Protein AF-A0AAD5SCM4-F1 (afdb_monomer_lite)

InterPro domains:
  IPR001781 Zinc finger, LIM-type [PF00412] (30-83)
  IPR001781 Zinc finger, LIM-type [PS00478] (30-65)
  IPR001781 Zinc finger, LIM-type [PS50023] (28-89)
  IPR001781 Zinc finger, LIM-type [SM00132] (29-82)

Organism: NCBI:txid64517

Radius of gyration: 16.22 Å; chains: 1; bounding box: 35×18×51 Å

Structure (mmCIF, N/CA/C/O backbone):
data_AF-A0AAD5SCM4-F1
#
_entry.id   AF-A0AAD5SCM4-F1
#
loop_
_atom_site.group_PDB
_atom_site.id
_atom_site.type_symbol
_atom_site.label_atom_id
_atom_site.label_alt_id
_atom_site.label_comp_id
_atom_site.label_asym_id
_atom_site.label_entity_id
_atom_site.label_seq_id
_atom_site.pdbx_PDB_ins_code
_atom_site.Cartn_x
_atom_site.Cartn_y
_atom_site.Cartn_z
_atom_site.occupancy
_atom_site.B_iso_or_equiv
_atom_site.auth_seq_id
_a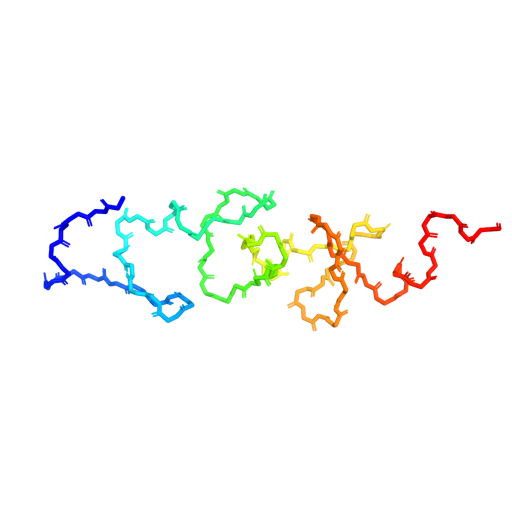tom_site.auth_comp_id
_atom_site.auth_asym_id
_atom_site.auth_atom_id
_atom_site.pdbx_PDB_model_num
ATOM 1 N N . LYS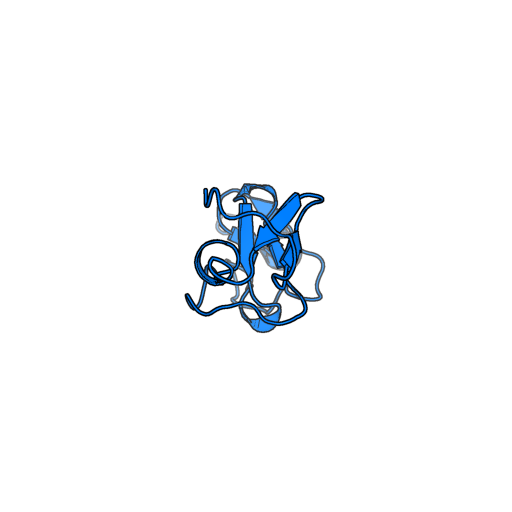 A 1 1 ? -1.644 7.681 20.710 1.00 61.81 1 LYS A N 1
ATOM 2 C CA . LYS A 1 1 ? -1.986 6.348 21.267 1.00 61.81 1 LYS A CA 1
ATOM 3 C C . LYS A 1 1 ? -3.165 6.534 22.205 1.00 61.81 1 LYS A C 1
ATOM 5 O O . LYS A 1 1 ? -3.062 7.376 23.088 1.00 61.81 1 LYS A O 1
ATOM 10 N N . CYS A 1 2 ? -4.271 5.823 21.996 1.00 69.25 2 CYS A N 1
ATOM 11 C CA . CYS A 1 2 ? -5.388 5.872 22.933 1.00 69.25 2 CYS A CA 1
ATOM 12 C C . CYS A 1 2 ? -5.070 5.032 24.173 1.00 69.25 2 CYS A C 1
ATOM 14 O O . CYS A 1 2 ? -4.441 3.981 24.071 1.00 69.25 2 CYS A O 1
ATOM 16 N N . HIS A 1 3 ? -5.512 5.494 25.336 1.00 72.62 3 HIS A N 1
ATOM 17 C CA . HIS A 1 3 ? -5.366 4.778 26.606 1.00 72.62 3 HIS A CA 1
ATOM 18 C C . HIS A 1 3 ? -6.654 4.042 27.005 1.00 72.62 3 HIS A C 1
ATOM 20 O O . HIS A 1 3 ? -6.773 3.563 28.129 1.00 72.62 3 HIS A O 1
ATOM 26 N N . THR A 1 4 ? -7.627 3.968 26.095 1.00 69.38 4 THR A N 1
ATOM 27 C CA . THR A 1 4 ? -8.907 3.303 26.328 1.00 69.38 4 THR A CA 1
ATOM 28 C C . THR A 1 4 ? -8.691 1.792 26.442 1.00 69.38 4 THR A C 1
ATOM 30 O O . THR A 1 4 ? -8.096 1.204 25.533 1.00 69.38 4 THR A O 1
ATOM 33 N N . PRO A 1 5 ? -9.154 1.147 27.526 1.00 74.62 5 PRO A N 1
ATOM 34 C CA . PRO A 1 5 ? -9.129 -0.304 27.638 1.00 74.62 5 PRO A CA 1
ATOM 35 C C . PRO A 1 5 ? -9.861 -0.943 26.455 1.00 74.62 5 PRO A C 1
ATOM 37 O O . PRO A 1 5 ? -10.976 -0.547 26.134 1.00 74.62 5 PRO A O 1
ATOM 40 N N . LEU A 1 6 ? -9.257 -1.954 25.829 1.00 72.06 6 LEU A N 1
ATOM 41 C CA . LEU A 1 6 ? -9.871 -2.688 24.712 1.00 72.06 6 LEU A CA 1
ATOM 42 C C . LEU A 1 6 ? -11.016 -3.617 25.156 1.00 72.06 6 LEU A C 1
ATOM 44 O O . LEU A 1 6 ? -11.689 -4.207 24.314 1.00 72.06 6 LEU A O 1
ATOM 48 N N . GLN A 1 7 ? -11.241 -3.776 26.466 1.00 67.88 7 GLN A N 1
ATOM 49 C CA . GLN A 1 7 ? -12.350 -4.575 26.988 1.00 67.88 7 GLN A CA 1
ATOM 50 C C . GLN A 1 7 ? -13.674 -4.043 26.424 1.00 67.88 7 GLN A C 1
ATOM 52 O O . GLN A 1 7 ? -13.969 -2.857 26.542 1.00 67.88 7 GLN A O 1
ATOM 57 N N . ASN A 1 8 ? -14.456 -4.927 25.796 1.00 69.44 8 ASN A N 1
ATOM 58 C CA . ASN A 1 8 ? -15.717 -4.601 25.119 1.00 69.44 8 ASN A CA 1
ATOM 59 C C . ASN A 1 8 ? -15.620 -3.634 23.920 1.00 69.44 8 ASN A C 1
ATOM 61 O O . ASN A 1 8 ? -16.631 -3.052 23.534 1.00 69.44 8 ASN A O 1
ATOM 65 N N . THR A 1 9 ? -14.444 -3.469 23.309 1.00 73.44 9 THR A N 1
ATOM 66 C CA . THR A 1 9 ? -14.291 -2.642 22.101 1.00 73.44 9 THR A CA 1
ATOM 67 C C . THR A 1 9 ? -13.851 -3.497 20.921 1.00 73.44 9 THR A C 1
ATOM 69 O O . THR A 1 9 ? -12.968 -4.344 21.064 1.00 73.44 9 THR A O 1
ATOM 72 N N . ASP A 1 10 ? -14.421 -3.250 19.742 1.00 82.25 10 ASP A N 1
ATOM 73 C CA . ASP A 1 10 ? -13.914 -3.841 18.510 1.00 82.25 10 ASP A CA 1
ATOM 74 C C . ASP A 1 10 ? -12.456 -3.411 18.265 1.00 82.25 10 ASP A C 1
ATOM 76 O O . ASP A 1 10 ? -12.050 -2.263 18.509 1.00 82.25 10 ASP A O 1
ATOM 80 N N . TYR A 1 11 ? -11.659 -4.332 17.734 1.00 84.94 11 TYR A N 1
ATOM 81 C CA . TYR A 1 11 ? -10.241 -4.127 17.460 1.00 84.94 11 TYR A CA 1
ATOM 82 C C . TYR A 1 11 ? -9.840 -4.757 16.126 1.00 84.94 11 TYR A C 1
ATOM 84 O O . TYR A 1 11 ? -10.570 -5.560 15.546 1.00 84.94 11 TYR A O 1
ATOM 92 N N . PHE A 1 12 ? -8.666 -4.382 15.628 1.00 82.69 12 PHE A N 1
ATOM 93 C CA . PHE A 1 12 ? -8.026 -5.036 14.494 1.00 82.69 12 PHE A CA 1
ATOM 94 C C . PHE A 1 12 ? -6.558 -5.323 14.808 1.00 82.69 12 PHE A C 1
ATOM 96 O O . PHE A 1 12 ? -5.956 -4.675 15.667 1.00 82.69 12 PHE A O 1
ATOM 103 N N . VAL A 1 13 ? -5.995 -6.318 14.123 1.00 82.19 13 VAL A N 1
ATOM 104 C CA . VAL A 1 13 ? -4.587 -6.704 14.247 1.00 82.19 13 VAL A CA 1
ATOM 105 C C . VAL A 1 13 ? -3.854 -6.287 12.980 1.00 82.19 13 VAL A C 1
ATOM 107 O O . VAL A 1 13 ? -4.296 -6.604 11.878 1.00 82.19 13 VAL A O 1
ATOM 110 N N . LEU A 1 14 ? -2.734 -5.586 13.134 1.00 80.06 14 LEU A N 1
ATOM 111 C CA . LEU A 1 14 ? -1.860 -5.178 12.037 1.00 80.06 14 LEU A CA 1
ATOM 112 C C . LEU A 1 14 ? -0.405 -5.338 12.477 1.00 80.06 14 LEU A C 1
ATOM 114 O O . LEU A 1 14 ? -0.023 -4.814 13.519 1.00 80.06 14 LEU A O 1
ATOM 118 N N . ALA A 1 15 ? 0.400 -6.059 11.692 1.00 76.50 15 ALA A N 1
ATOM 119 C CA . ALA A 1 15 ? 1.815 -6.311 11.991 1.00 76.50 15 ALA A CA 1
ATOM 120 C C . ALA A 1 15 ? 2.062 -6.784 13.445 1.00 76.50 15 ALA A C 1
ATOM 122 O O . ALA A 1 15 ? 2.934 -6.260 14.134 1.00 76.50 15 ALA A O 1
ATOM 123 N N . ASP A 1 16 ? 1.259 -7.750 13.911 1.00 81.25 16 ASP A N 1
ATOM 124 C CA . ASP A 1 16 ? 1.324 -8.322 15.270 1.00 81.25 16 ASP A CA 1
ATOM 125 C C . ASP A 1 16 ? 1.044 -7.319 16.410 1.00 81.25 16 ASP A C 1
ATOM 127 O O . ASP A 1 16 ? 1.418 -7.510 17.565 1.00 81.25 16 ASP A O 1
ATOM 131 N N . GLN A 1 17 ? 0.380 -6.205 16.097 1.00 82.12 17 GLN A N 1
ATOM 132 C CA . GLN A 1 17 ? -0.053 -5.201 17.064 1.00 82.12 17 GLN A CA 1
ATOM 133 C C . GLN A 1 17 ? -1.576 -5.062 17.033 1.00 82.12 17 GLN A C 1
ATOM 135 O O . GLN A 1 17 ? -2.196 -5.112 15.970 1.00 82.12 17 GLN A O 1
ATOM 140 N N . ILE A 1 18 ? -2.179 -4.888 18.212 1.00 83.75 18 ILE A N 1
ATOM 141 C CA . ILE A 1 18 ? -3.624 -4.699 18.367 1.00 83.75 18 ILE A CA 1
ATOM 142 C C . ILE A 1 18 ? -3.935 -3.205 18.407 1.00 83.75 18 ILE A C 1
ATOM 144 O O . ILE A 1 18 ? -3.351 -2.454 19.191 1.00 83.75 18 ILE A O 1
ATOM 148 N N . PHE A 1 19 ? -4.904 -2.793 17.599 1.00 82.25 19 PHE A N 1
ATOM 149 C CA . PHE A 1 19 ? -5.364 -1.416 17.499 1.00 82.25 19 PHE A CA 1
ATOM 150 C C . PHE A 1 19 ? -6.882 -1.344 17.684 1.00 82.25 19 PHE A C 1
ATOM 152 O O . PHE A 1 19 ? -7.625 -2.210 17.223 1.00 82.25 19 PHE A O 1
ATOM 159 N N . CYS A 1 20 ? -7.364 -0.297 18.350 1.00 86.12 20 CYS A N 1
ATOM 160 C CA . CYS A 1 20 ? -8.797 -0.022 18.463 1.00 86.12 20 CYS A CA 1
ATOM 161 C C . CYS A 1 20 ? -9.385 0.424 17.114 1.00 86.12 20 CYS A C 1
ATOM 163 O O . CYS A 1 20 ? -8.722 1.145 16.361 1.00 86.12 20 CYS A O 1
ATOM 165 N N . LEU A 1 21 ? -10.653 0.096 16.837 1.00 81.00 21 LEU A N 1
ATOM 166 C CA . LEU A 1 21 ? -11.293 0.564 15.599 1.00 81.00 21 LEU A CA 1
ATOM 167 C C . LEU A 1 21 ? -11.523 2.082 15.557 1.00 81.00 21 LEU A C 1
ATOM 169 O O . LEU A 1 21 ? -11.617 2.640 14.472 1.00 81.00 21 LEU A O 1
ATOM 173 N N . SER A 1 22 ? -11.567 2.768 16.702 1.00 82.56 22 SER A N 1
ATOM 174 C CA . SER A 1 22 ? -11.803 4.220 16.756 1.00 82.56 22 SER A CA 1
ATOM 175 C C . SER A 1 22 ? -10.692 5.066 16.127 1.00 82.56 22 SER A C 1
ATOM 177 O O . SER A 1 22 ? -10.954 6.197 15.742 1.00 82.56 22 SER A O 1
ATOM 179 N N . HIS A 1 23 ? -9.480 4.521 15.992 1.00 78.06 23 HIS A N 1
ATOM 180 C CA . HIS A 1 23 ? -8.341 5.183 15.338 1.00 78.06 23 HIS A CA 1
ATOM 181 C C . HIS A 1 23 ? -7.903 4.438 14.068 1.00 78.06 23 HIS A C 1
ATOM 183 O O . HIS A 1 23 ? -6.795 4.625 13.573 1.00 78.06 23 HIS A O 1
ATOM 189 N N . ARG A 1 24 ? -8.765 3.557 13.546 1.00 82.38 24 ARG A N 1
ATOM 190 C CA . ARG A 1 24 ? -8.515 2.732 12.358 1.00 82.38 24 ARG A CA 1
ATOM 191 C C . ARG A 1 24 ? -8.043 3.561 11.167 1.00 82.38 24 ARG A C 1
ATOM 193 O O . ARG A 1 24 ? -7.051 3.196 10.543 1.00 82.38 24 ARG A O 1
ATOM 200 N N . ASP A 1 25 ? -8.708 4.675 10.890 1.00 76.50 25 ASP A N 1
ATOM 201 C CA . ASP A 1 25 ? -8.416 5.507 9.719 1.00 76.50 25 ASP A CA 1
ATOM 202 C C . ASP A 1 25 ? -7.071 6.233 9.853 1.00 76.50 25 ASP A C 1
ATOM 204 O O . ASP A 1 25 ? -6.336 6.358 8.876 1.00 76.50 25 ASP A O 1
ATOM 208 N N . GLU A 1 26 ? -6.681 6.617 11.072 1.00 75.31 26 GLU A N 1
ATOM 209 C CA . GLU A 1 26 ? -5.364 7.209 11.357 1.00 75.31 26 GLU A CA 1
ATOM 210 C C . GLU A 1 26 ? -4.213 6.216 11.128 1.00 75.31 26 GLU A C 1
ATOM 212 O O . GLU A 1 26 ? -3.074 6.620 10.900 1.00 75.31 26 GLU A O 1
ATOM 217 N N . ILE A 1 27 ? -4.503 4.913 11.199 1.00 79.44 27 ILE A N 1
ATOM 218 C CA . ILE A 1 27 ? -3.511 3.835 11.132 1.00 79.44 27 ILE A CA 1
ATOM 219 C C . ILE A 1 27 ? -3.480 3.183 9.742 1.00 79.44 27 ILE A C 1
ATOM 221 O O . ILE A 1 27 ? -2.401 2.889 9.233 1.00 79.44 27 ILE A O 1
ATOM 225 N N . MET A 1 28 ? -4.640 2.962 9.117 1.00 84.56 28 MET A N 1
ATOM 226 C CA . MET A 1 28 ? -4.800 2.266 7.833 1.00 84.56 28 MET A CA 1
ATOM 227 C C . MET A 1 28 ? -5.433 3.168 6.773 1.00 84.56 28 MET A C 1
ATOM 229 O O . MET A 1 28 ? -6.545 2.924 6.295 1.00 84.56 28 MET A O 1
ATOM 233 N N . SER A 1 29 ? -4.698 4.210 6.393 1.00 90.12 29 SER A N 1
ATOM 234 C CA . SER A 1 29 ? -5.040 5.078 5.266 1.00 90.12 29 SER A CA 1
ATOM 235 C C . SER A 1 29 ? -4.189 4.750 4.044 1.00 90.12 29 SER A C 1
ATOM 237 O O . SER A 1 29 ? -2.966 4.620 4.138 1.00 90.12 29 SER A O 1
ATOM 239 N N . CYS A 1 30 ? -4.828 4.651 2.879 1.00 90.75 30 CYS A N 1
ATOM 240 C CA . CYS A 1 30 ? -4.127 4.473 1.617 1.00 90.75 30 CYS A CA 1
ATOM 241 C C . CYS A 1 30 ? -3.303 5.714 1.280 1.00 90.75 30 CYS A C 1
ATOM 243 O O . CYS A 1 30 ? -3.840 6.813 1.175 1.00 90.75 30 CYS A O 1
ATOM 245 N N . HIS A 1 31 ? -2.011 5.528 1.027 1.00 88.31 31 HIS A N 1
ATOM 246 C CA . HIS A 1 31 ? -1.116 6.630 0.691 1.00 88.31 31 HIS A CA 1
ATOM 247 C C . HIS A 1 31 ? -1.467 7.313 -0.643 1.00 88.31 31 HIS A C 1
ATOM 249 O O . HIS A 1 31 ? -1.277 8.516 -0.780 1.00 88.31 31 HIS A O 1
ATOM 255 N N . THR A 1 32 ? -2.016 6.572 -1.611 1.00 88.75 32 THR A N 1
ATOM 256 C CA . THR A 1 32 ? -2.376 7.120 -2.930 1.00 88.75 32 THR A CA 1
ATOM 257 C C . THR A 1 32 ? -3.685 7.906 -2.905 1.00 88.75 32 THR A C 1
ATOM 259 O O . THR A 1 32 ? -3.762 8.980 -3.492 1.00 88.75 32 THR A O 1
ATOM 262 N N . CYS A 1 33 ? -4.738 7.374 -2.273 1.00 91.50 33 CYS A N 1
ATOM 263 C CA . CYS A 1 33 ? -6.076 7.976 -2.341 1.00 91.50 33 CYS A CA 1
ATOM 264 C C . CYS A 1 33 ? -6.539 8.651 -1.042 1.00 91.50 33 CYS A C 1
ATOM 266 O O . CYS A 1 33 ? -7.579 9.306 -1.044 1.00 91.50 33 CYS A O 1
ATOM 268 N N . GLY A 1 34 ? -5.809 8.471 0.063 1.00 88.75 34 GLY A N 1
ATOM 269 C CA . GLY A 1 34 ? -6.134 9.022 1.382 1.00 88.75 34 GLY A CA 1
ATOM 270 C C . GLY A 1 34 ? -7.346 8.386 2.068 1.00 88.75 34 GLY A C 1
ATOM 271 O O . GLY A 1 34 ? -7.712 8.811 3.157 1.00 88.75 34 GLY A O 1
ATOM 272 N N . LYS A 1 35 ? -7.993 7.392 1.447 1.00 89.62 35 LYS A N 1
ATOM 273 C CA . LYS A 1 35 ? -9.159 6.704 2.015 1.00 89.62 35 LYS A CA 1
ATOM 274 C C . LYS A 1 35 ? -8.731 5.538 2.897 1.00 89.62 35 LYS A C 1
ATOM 276 O O . LYS A 1 35 ? -7.669 4.948 2.678 1.00 89.62 35 LYS A O 1
ATOM 281 N N . HIS A 1 36 ? -9.603 5.170 3.832 1.00 88.38 36 HIS A N 1
ATOM 282 C CA . HIS A 1 36 ? -9.446 3.959 4.627 1.00 88.38 36 HIS A CA 1
ATOM 283 C C . HIS A 1 36 ? -9.312 2.707 3.737 1.00 88.38 36 HIS A C 1
ATOM 285 O O . HIS A 1 36 ? -9.923 2.611 2.666 1.00 88.38 36 HIS A O 1
ATOM 291 N N . ILE A 1 37 ? -8.479 1.759 4.171 1.00 88.00 37 ILE A N 1
ATOM 292 C CA . ILE A 1 37 ? -8.316 0.448 3.540 1.00 88.00 37 ILE A CA 1
ATOM 293 C C . ILE A 1 37 ? -9.157 -0.587 4.281 1.00 88.00 37 ILE A C 1
ATOM 295 O O . ILE A 1 37 ? -8.768 -1.071 5.343 1.00 88.00 37 ILE A O 1
ATOM 299 N N . ASP A 1 38 ? -10.274 -0.967 3.669 1.00 82.38 38 ASP A N 1
ATOM 300 C CA . ASP A 1 38 ? -11.056 -2.132 4.067 1.00 82.38 38 ASP A CA 1
ATOM 301 C C . ASP A 1 38 ? -10.541 -3.393 3.356 1.00 82.38 38 ASP A C 1
ATOM 303 O O . ASP A 1 38 ? -10.402 -3.419 2.132 1.00 82.38 38 ASP A O 1
ATOM 307 N N . GLY A 1 39 ? -10.292 -4.462 4.115 1.00 80.56 39 GLY A N 1
ATOM 308 C CA . GLY A 1 39 ? -9.907 -5.768 3.571 1.00 80.56 39 GLY A CA 1
ATOM 309 C C . GLY A 1 39 ? -8.404 -5.932 3.322 1.00 80.56 39 GLY A C 1
ATOM 310 O O . GLY A 1 39 ? -7.593 -5.691 4.215 1.00 80.56 39 GLY A O 1
ATOM 311 N N . GLU A 1 40 ? -8.038 -6.429 2.137 1.00 81.81 40 GLU A N 1
ATOM 312 C CA . GLU A 1 40 ? -6.645 -6.717 1.774 1.00 81.81 40 GLU A CA 1
ATOM 313 C C . GLU A 1 40 ? -5.827 -5.432 1.592 1.00 81.81 40 GLU A C 1
ATOM 315 O O . GLU A 1 40 ? -6.208 -4.519 0.854 1.00 81.81 40 GLU A O 1
ATOM 320 N N . VAL A 1 41 ? -4.660 -5.395 2.234 1.00 85.06 41 VAL A N 1
ATOM 321 C CA . VAL A 1 41 ? -3.741 -4.257 2.223 1.00 85.06 41 VAL A CA 1
ATOM 322 C C . VAL A 1 41 ? -2.396 -4.656 1.635 1.00 85.06 41 VAL A C 1
ATOM 324 O O . VAL A 1 41 ? -1.858 -5.720 1.940 1.00 85.06 41 VAL A O 1
ATOM 327 N N . LEU A 1 42 ? -1.826 -3.767 0.825 1.00 85.62 42 LEU A N 1
ATOM 328 C CA . LEU A 1 42 ? -0.421 -3.829 0.445 1.00 85.62 42 LEU A CA 1
ATOM 329 C C . LEU A 1 42 ? 0.398 -2.941 1.358 1.00 85.62 42 LEU A C 1
ATOM 331 O O . LEU A 1 42 ? 0.039 -1.787 1.604 1.00 85.62 42 LEU A O 1
ATOM 335 N N . ILE A 1 43 ? 1.513 -3.487 1.824 1.00 84.38 43 ILE A N 1
ATOM 336 C 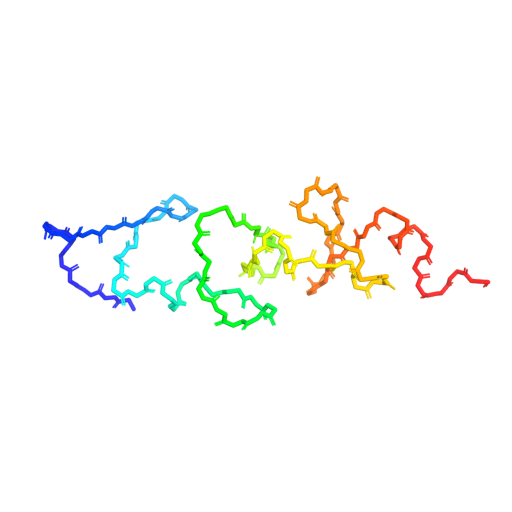CA . ILE A 1 43 ? 2.437 -2.800 2.714 1.00 84.38 43 ILE A CA 1
ATOM 337 C C . ILE A 1 43 ? 3.745 -2.621 1.956 1.00 84.38 43 ILE A C 1
ATOM 339 O O . ILE A 1 43 ? 4.422 -3.603 1.661 1.00 84.38 43 ILE A O 1
ATOM 343 N N . ALA A 1 44 ? 4.088 -1.370 1.656 1.00 81.31 44 ALA A N 1
ATOM 344 C CA . ALA A 1 44 ? 5.424 -1.029 1.192 1.00 81.31 44 ALA A CA 1
ATOM 345 C C . ALA A 1 44 ? 6.358 -1.021 2.407 1.00 81.31 44 ALA A C 1
ATOM 347 O O . ALA A 1 44 ? 6.205 -0.176 3.300 1.00 81.31 44 ALA A O 1
ATOM 348 N N . LEU A 1 45 ? 7.264 -1.995 2.486 1.00 74.19 45 LEU A N 1
ATOM 349 C CA . LEU A 1 45 ? 8.042 -2.277 3.694 1.00 74.19 45 LEU A CA 1
ATOM 350 C C . LEU A 1 45 ? 9.064 -1.176 3.976 1.00 74.19 45 LEU A C 1
ATOM 352 O O . LEU A 1 45 ? 9.217 -0.763 5.128 1.00 74.19 45 LEU A O 1
ATOM 356 N N . GLU A 1 46 ? 9.724 -0.669 2.933 1.00 78.19 46 GLU A N 1
ATOM 357 C CA . GLU A 1 46 ? 10.769 0.352 3.072 1.00 78.19 46 GLU A CA 1
ATOM 358 C C . GLU A 1 46 ? 10.176 1.704 3.503 1.00 78.19 46 GLU A C 1
ATOM 360 O O . GLU A 1 46 ? 10.700 2.368 4.397 1.00 78.19 46 GLU A O 1
ATOM 365 N N . ALA A 1 47 ? 9.017 2.068 2.946 1.00 70.75 47 ALA A N 1
ATOM 366 C CA . ALA A 1 47 ? 8.348 3.337 3.228 1.00 70.75 47 ALA A CA 1
ATOM 367 C C . ALA A 1 47 ? 7.337 3.277 4.392 1.00 70.75 47 ALA A C 1
ATOM 369 O O . ALA A 1 47 ? 6.798 4.316 4.778 1.00 70.75 47 ALA A O 1
ATOM 370 N N . LYS A 1 48 ? 7.048 2.086 4.945 1.00 77.75 48 LYS A N 1
ATOM 371 C CA . LYS A 1 48 ? 5.980 1.834 5.938 1.00 77.75 48 LYS A CA 1
ATOM 372 C C . LYS A 1 48 ? 4.636 2.456 5.538 1.00 77.75 48 LYS A C 1
ATOM 374 O O . LYS A 1 48 ? 3.968 3.105 6.344 1.00 77.75 48 LYS A O 1
ATOM 379 N N . ARG A 1 49 ? 4.253 2.284 4.273 1.00 85.56 49 ARG A N 1
ATOM 380 C CA . ARG A 1 49 ? 3.018 2.842 3.701 1.00 85.56 49 ARG A CA 1
ATOM 381 C C . ARG A 1 49 ? 2.034 1.751 3.337 1.00 85.56 49 ARG A C 1
ATOM 383 O O . ARG A 1 49 ? 2.429 0.670 2.908 1.00 85.56 49 ARG A O 1
ATOM 390 N N . TYR A 1 50 ? 0.757 2.085 3.463 1.00 88.06 50 TYR A N 1
ATOM 391 C CA . TYR A 1 50 ? -0.351 1.200 3.145 1.00 88.06 50 TYR A CA 1
ATOM 392 C C . TYR A 1 50 ? -1.019 1.631 1.845 1.00 88.06 50 TYR A C 1
ATOM 394 O O . TYR A 1 50 ? -1.208 2.825 1.591 1.00 88.06 50 TYR A O 1
ATOM 402 N N . PHE A 1 51 ? -1.402 0.660 1.026 1.00 89.62 51 PHE A N 1
ATOM 403 C CA . PHE A 1 51 ? -2.076 0.893 -0.243 1.00 89.62 51 PHE A CA 1
ATOM 404 C C . PHE A 1 51 ? -3.224 -0.095 -0.419 1.00 89.62 51 PHE A C 1
ATOM 406 O O . PHE A 1 51 ? -3.103 -1.265 -0.051 1.00 89.62 51 PHE A O 1
ATOM 413 N N . HIS A 1 52 ? -4.325 0.350 -1.030 1.00 91.38 52 HIS A N 1
ATOM 414 C CA . HIS A 1 52 ? -5.247 -0.606 -1.638 1.00 91.38 52 HIS A CA 1
ATOM 415 C C . HIS A 1 52 ? -4.513 -1.369 -2.735 1.00 91.38 52 HIS A C 1
ATOM 417 O O . HIS A 1 52 ? -3.656 -0.802 -3.418 1.00 91.38 52 HIS A O 1
ATOM 423 N N . THR A 1 53 ? -4.914 -2.616 -2.961 1.00 88.94 53 THR A N 1
ATOM 424 C CA . THR A 1 53 ? -4.377 -3.436 -4.053 1.00 88.94 53 THR A CA 1
ATOM 425 C C . THR A 1 53 ? -4.439 -2.725 -5.404 1.00 88.94 53 THR A C 1
ATOM 427 O O . THR A 1 53 ? -3.446 -2.700 -6.116 1.00 88.94 53 THR A O 1
ATOM 430 N N . GLY A 1 54 ? -5.547 -2.032 -5.684 1.00 88.75 54 GLY A N 1
ATOM 431 C CA . GLY A 1 54 ? -5.738 -1.238 -6.905 1.00 88.75 54 GLY A CA 1
ATOM 432 C C . GLY A 1 54 ? -5.073 0.146 -6.928 1.00 88.75 54 GLY A C 1
ATOM 433 O O . GLY A 1 54 ? -5.140 0.851 -7.932 1.00 88.75 54 GLY A O 1
ATOM 434 N N . CYS A 1 55 ? -4.497 0.595 -5.811 1.00 90.38 55 CYS A N 1
ATOM 435 C CA . CYS A 1 55 ? -3.927 1.940 -5.673 1.00 90.38 55 CYS A CA 1
ATOM 436 C C . CYS A 1 55 ? -2.397 1.956 -5.700 1.00 90.38 55 CYS A C 1
ATOM 438 O O . CYS A 1 55 ? -1.804 3.037 -5.624 1.00 90.38 55 CYS A O 1
ATOM 440 N N . PHE A 1 56 ? -1.758 0.790 -5.790 1.00 90.88 56 PHE A N 1
ATOM 441 C CA . PHE A 1 56 ? -0.310 0.675 -5.863 1.00 90.88 56 PHE A CA 1
ATOM 442 C C . PHE A 1 56 ? 0.125 0.390 -7.300 1.00 90.88 56 PHE A C 1
ATOM 444 O O . PHE A 1 56 ? -0.014 -0.723 -7.802 1.00 90.88 56 PHE A O 1
ATOM 451 N N . GLY A 1 57 ? 0.624 1.425 -7.976 1.00 91.50 57 GLY A N 1
ATOM 452 C CA . GLY A 1 57 ? 1.052 1.357 -9.369 1.00 91.50 57 GLY A CA 1
ATOM 453 C C . GLY A 1 57 ? 2.558 1.524 -9.533 1.00 91.50 57 GLY A C 1
ATOM 454 O O . GLY A 1 57 ? 3.225 2.169 -8.725 1.00 91.50 57 GLY A O 1
ATOM 455 N N . CYS A 1 58 ? 3.089 0.972 -10.621 1.00 91.31 58 CYS A N 1
ATOM 456 C CA . CYS A 1 58 ? 4.483 1.130 -11.008 1.00 91.31 58 CYS A CA 1
ATOM 457 C C . CYS A 1 58 ? 4.816 2.608 -11.231 1.00 91.31 58 CYS A C 1
ATOM 459 O O . CYS A 1 58 ? 4.231 3.243 -12.106 1.00 91.31 58 CYS A O 1
ATOM 461 N N . SER A 1 59 ? 5.822 3.139 -10.540 1.00 89.25 59 SER A N 1
ATOM 462 C CA . SER A 1 59 ? 6.253 4.533 -10.699 1.00 89.25 59 SER A CA 1
ATOM 463 C C . SER A 1 59 ? 6.806 4.848 -12.096 1.00 89.25 59 SER A C 1
ATOM 465 O O . SER A 1 59 ? 6.929 6.014 -12.451 1.00 89.25 59 SER A O 1
ATOM 467 N N . GLY A 1 60 ? 7.147 3.830 -12.897 1.00 89.00 60 GLY A N 1
ATOM 468 C CA . GLY A 1 60 ? 7.619 4.005 -14.275 1.00 89.00 60 GLY A CA 1
ATOM 469 C C . GLY A 1 60 ? 6.521 3.966 -15.344 1.00 89.00 60 GLY A C 1
ATOM 470 O O . GLY A 1 60 ? 6.612 4.695 -16.325 1.00 89.00 60 GLY A O 1
ATOM 471 N N . CYS A 1 61 ? 5.495 3.123 -15.190 1.00 91.12 61 CYS A N 1
ATOM 472 C CA . CYS A 1 61 ? 4.482 2.904 -16.238 1.00 91.12 61 CYS A CA 1
ATOM 473 C C . CYS A 1 61 ? 3.027 2.941 -15.755 1.00 91.12 61 CYS A C 1
ATOM 475 O O . CYS A 1 61 ? 2.117 2.748 -16.555 1.00 91.12 61 CYS A O 1
ATOM 477 N N . GLY A 1 62 ? 2.787 3.137 -14.459 1.00 89.06 62 GLY A N 1
ATOM 478 C CA . GLY A 1 62 ? 1.453 3.192 -13.859 1.00 89.06 62 GLY A CA 1
ATOM 479 C C . GLY A 1 62 ? 0.719 1.852 -13.767 1.00 89.06 62 GLY A C 1
ATOM 480 O O . GLY A 1 62 ? -0.383 1.814 -13.233 1.00 89.06 62 GLY A O 1
ATOM 481 N N . ARG A 1 63 ? 1.300 0.746 -14.261 1.00 89.88 63 ARG A N 1
ATOM 482 C CA . ARG A 1 63 ? 0.687 -0.588 -14.163 1.00 89.88 63 ARG A CA 1
ATOM 483 C C . ARG A 1 63 ? 0.429 -0.955 -12.702 1.00 89.88 63 ARG A C 1
ATOM 485 O O . ARG A 1 63 ? 1.330 -0.812 -11.881 1.00 89.88 63 ARG A O 1
ATOM 492 N N . ASP A 1 64 ? -0.753 -1.498 -12.434 1.00 90.69 64 ASP A N 1
ATOM 493 C CA . ASP A 1 64 ? -1.124 -2.085 -11.146 1.00 90.69 64 ASP A CA 1
ATOM 494 C C . ASP A 1 64 ? -0.106 -3.142 -10.693 1.00 90.69 64 ASP A C 1
ATOM 496 O O . ASP A 1 64 ? 0.219 -4.077 -11.432 1.00 90.69 64 ASP A O 1
ATOM 500 N N . LEU A 1 65 ? 0.424 -2.962 -9.487 1.00 90.62 65 LEU A N 1
ATOM 501 C CA . LEU A 1 65 ? 1.384 -3.866 -8.863 1.00 90.62 65 LEU A CA 1
ATOM 502 C C . LEU A 1 65 ? 0.744 -4.737 -7.786 1.00 90.62 65 LEU A C 1
ATOM 504 O O . LEU A 1 65 ? 1.436 -5.547 -7.176 1.00 90.62 65 LEU A O 1
ATOM 508 N N . GLY A 1 66 ? -0.557 -4.606 -7.530 1.00 84.38 66 GLY A N 1
ATOM 509 C CA . GLY A 1 66 ? -1.120 -5.100 -6.288 1.00 84.38 66 GLY A CA 1
ATOM 510 C C . GLY A 1 66 ? -1.257 -6.606 -6.165 1.00 84.38 66 GLY A C 1
ATOM 511 O O . GLY A 1 66 ? -1.472 -7.122 -5.072 1.00 84.38 66 GLY A O 1
ATOM 512 N N . LYS A 1 67 ? -1.100 -7.315 -7.280 1.00 82.19 67 LYS A N 1
ATOM 513 C CA . LYS A 1 67 ? -1.003 -8.780 -7.333 1.00 82.19 67 LYS A CA 1
ATOM 514 C C . LYS A 1 67 ? 0.247 -9.258 -8.071 1.00 82.19 67 LYS A C 1
ATOM 516 O O . LYS A 1 67 ? 0.370 -10.445 -8.360 1.00 82.19 67 LYS A O 1
ATOM 521 N N . ALA A 1 68 ? 1.140 -8.341 -8.437 1.00 84.88 68 ALA A N 1
ATOM 522 C CA . ALA A 1 68 ? 2.331 -8.640 -9.216 1.00 84.88 68 ALA A CA 1
ATOM 523 C C . ALA A 1 68 ? 3.567 -8.673 -8.316 1.00 84.88 68 ALA A C 1
ATOM 525 O O . ALA A 1 68 ? 3.602 -8.047 -7.261 1.00 84.88 68 ALA A O 1
ATOM 526 N N . VAL A 1 69 ? 4.616 -9.359 -8.767 1.00 85.69 69 VAL A N 1
ATOM 527 C CA . VAL A 1 69 ? 5.946 -9.160 -8.188 1.00 85.69 69 VAL A CA 1
ATOM 528 C C . VAL A 1 69 ? 6.401 -7.743 -8.536 1.00 85.69 69 VAL A C 1
ATOM 530 O O . VAL A 1 69 ? 6.354 -7.332 -9.700 1.00 85.69 69 VAL A O 1
ATOM 533 N N . PHE A 1 70 ? 6.828 -6.998 -7.523 1.00 90.06 70 PHE A N 1
ATOM 534 C CA . PHE A 1 70 ? 7.342 -5.646 -7.670 1.00 90.06 70 PHE A CA 1
ATOM 535 C C . PHE A 1 70 ? 8.633 -5.460 -6.882 1.00 90.06 70 PHE A C 1
ATOM 537 O O . PHE A 1 70 ? 8.967 -6.245 -5.997 1.00 90.06 70 PHE A O 1
ATOM 544 N N . TYR A 1 71 ? 9.345 -4.395 -7.226 1.00 89.75 71 TYR A N 1
ATOM 545 C CA . TYR A 1 71 ? 10.589 -3.987 -6.594 1.00 89.75 71 TYR A CA 1
ATOM 546 C C . TYR A 1 71 ? 10.392 -2.619 -5.953 1.00 89.75 71 TYR A C 1
ATOM 548 O O . TYR A 1 71 ? 9.889 -1.700 -6.599 1.00 89.75 71 TYR A O 1
ATOM 556 N N . GLU A 1 72 ? 10.781 -2.487 -4.692 1.00 87.56 72 GLU A N 1
ATOM 557 C CA . GLU A 1 72 ? 10.742 -1.226 -3.952 1.00 87.56 72 GLU A CA 1
ATOM 558 C C . GLU A 1 72 ? 12.115 -0.550 -4.004 1.00 87.56 72 GLU A C 1
ATOM 560 O O . GLU A 1 72 ? 13.149 -1.212 -3.907 1.00 87.56 72 GLU A O 1
ATOM 565 N N . LYS A 1 73 ? 12.138 0.774 -4.148 1.00 83.25 73 LYS A N 1
ATOM 566 C CA . LYS A 1 73 ? 13.289 1.610 -3.761 1.00 83.25 73 LYS A CA 1
ATOM 567 C C . LYS A 1 73 ? 12.796 3.024 -3.482 1.00 83.25 73 L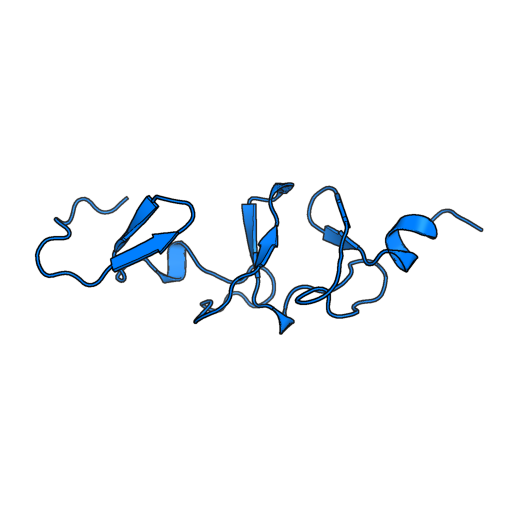YS A C 1
ATOM 569 O O . LYS A 1 73 ? 12.133 3.655 -4.311 1.00 83.25 73 LYS A O 1
ATOM 574 N N . GLY A 1 74 ? 13.150 3.522 -2.306 1.00 80.88 74 GLY A N 1
ATOM 575 C CA . GLY A 1 74 ? 12.588 4.750 -1.773 1.00 80.88 74 GLY A CA 1
ATOM 576 C C . GLY A 1 74 ? 11.073 4.632 -1.623 1.00 80.88 74 GLY A C 1
ATOM 577 O O . GLY A 1 74 ? 10.552 3.693 -1.032 1.00 80.88 74 GLY A O 1
ATOM 578 N N . ASP A 1 75 ? 10.361 5.605 -2.179 1.00 76.12 75 ASP A N 1
ATOM 579 C CA . ASP A 1 75 ? 8.924 5.784 -1.976 1.00 76.12 75 ASP A CA 1
ATOM 580 C C . ASP A 1 75 ? 8.033 5.127 -3.045 1.00 76.12 75 ASP A C 1
ATOM 582 O O . ASP A 1 75 ? 6.808 5.258 -2.981 1.00 76.12 75 ASP A O 1
AT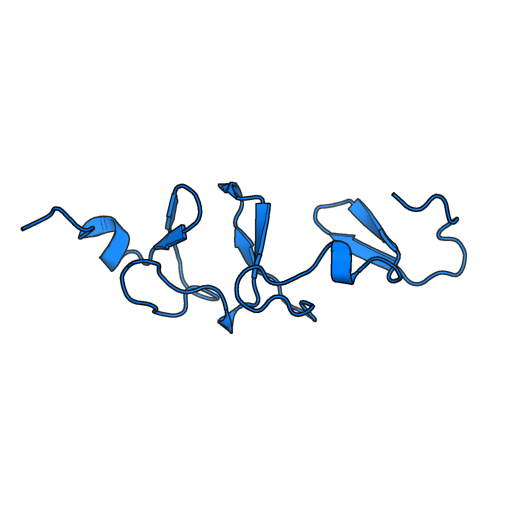OM 586 N N . GLY A 1 76 ? 8.631 4.461 -4.040 1.00 82.00 76 GLY A N 1
ATOM 587 C CA . GLY A 1 76 ? 7.941 3.937 -5.219 1.00 82.00 76 GLY A CA 1
ATOM 588 C C . GLY A 1 76 ? 8.142 2.438 -5.439 1.00 82.00 76 GLY A C 1
ATOM 589 O O . GLY A 1 76 ? 9.197 1.879 -5.134 1.00 82.00 76 GLY A O 1
ATOM 590 N N . GLY A 1 77 ? 7.118 1.798 -6.004 1.00 89.25 77 GLY A N 1
ATOM 591 C CA . GLY A 1 77 ? 7.189 0.432 -6.514 1.00 89.25 77 GLY A CA 1
ATOM 592 C C . GLY A 1 77 ? 7.435 0.419 -8.019 1.00 89.25 77 GLY A C 1
ATOM 593 O O . GLY A 1 77 ? 6.891 1.241 -8.757 1.00 89.25 77 GLY A O 1
ATOM 594 N N . TRP A 1 78 ? 8.210 -0.543 -8.504 1.00 91.12 78 TRP A N 1
ATOM 595 C CA . TRP A 1 78 ? 8.447 -0.768 -9.927 1.00 91.12 78 TRP A CA 1
ATOM 596 C C . TRP A 1 78 ? 8.072 -2.187 -10.329 1.00 91.12 78 TRP A C 1
ATOM 598 O O . TRP A 1 78 ? 8.382 -3.150 -9.630 1.00 91.12 78 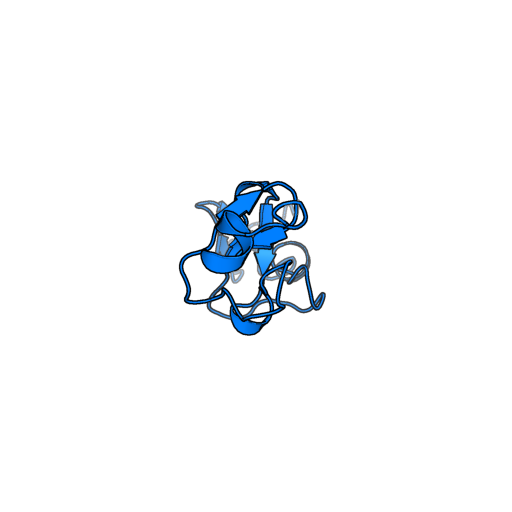TRP A O 1
ATOM 608 N N . CYS A 1 79 ? 7.445 -2.329 -11.498 1.00 92.31 79 CYS A N 1
ATOM 609 C CA . CYS A 1 79 ? 7.348 -3.635 -12.139 1.00 92.31 79 CYS A CA 1
ATOM 610 C C . CYS A 1 79 ? 8.737 -4.086 -12.603 1.00 92.31 79 CYS A C 1
ATOM 612 O O . CYS A 1 79 ? 9.604 -3.251 -12.867 1.00 92.31 79 CYS A O 1
ATOM 614 N N . GLU A 1 80 ? 8.919 -5.394 -12.769 1.00 91.12 80 GLU A N 1
ATOM 615 C CA . GLU A 1 80 ? 10.176 -5.983 -13.245 1.00 91.12 80 GLU A CA 1
ATOM 616 C C . GLU A 1 80 ? 10.723 -5.273 -14.491 1.00 91.12 80 GLU A C 1
ATOM 618 O O . GLU A 1 80 ? 11.886 -4.878 -14.521 1.00 91.12 80 GLU A O 1
ATOM 623 N N . SER A 1 81 ? 9.868 -5.011 -15.485 1.00 90.12 81 SER A N 1
ATOM 624 C CA . SER A 1 81 ? 10.284 -4.311 -16.700 1.00 90.12 81 SER A CA 1
ATOM 625 C C . SER A 1 81 ? 10.846 -2.922 -16.382 1.00 90.12 81 SER A C 1
ATOM 627 O O . SER A 1 81 ? 11.986 -2.639 -16.724 1.00 90.12 81 SER A O 1
ATOM 629 N N . CYS A 1 82 ? 10.105 -2.065 -15.674 1.00 89.38 82 CYS A N 1
ATOM 630 C CA . CYS A 1 82 ? 10.567 -0.709 -15.351 1.00 89.38 82 CYS A CA 1
ATOM 631 C C . CYS A 1 82 ? 11.767 -0.683 -14.398 1.00 89.38 82 CYS A C 1
ATOM 633 O O . CYS A 1 82 ? 12.535 0.274 -14.429 1.00 89.38 82 CYS A O 1
ATOM 635 N N . TRP A 1 83 ? 11.933 -1.714 -13.570 1.00 89.88 83 TRP A N 1
ATOM 636 C CA . TRP A 1 83 ? 13.108 -1.874 -12.722 1.00 89.88 83 TRP A CA 1
ATOM 637 C C . TRP A 1 83 ? 14.370 -2.150 -13.553 1.00 89.88 83 TRP A C 1
ATOM 639 O O . TRP A 1 83 ? 15.408 -1.529 -13.328 1.00 89.88 83 TRP A O 1
ATOM 649 N N . VAL A 1 84 ? 14.272 -3.026 -14.560 1.00 86.69 84 VAL A N 1
ATOM 650 C CA . VAL A 1 84 ? 15.402 -3.416 -15.423 1.00 86.69 84 VAL A CA 1
ATOM 651 C C . VAL A 1 84 ? 15.756 -2.335 -16.458 1.00 86.69 84 VAL A C 1
ATOM 653 O O . VAL A 1 84 ? 16.939 -2.073 -16.680 1.00 86.69 84 VAL A O 1
ATOM 656 N N . VAL A 1 85 ? 14.760 -1.677 -17.070 1.00 76.31 85 VAL A N 1
ATOM 657 C CA . VAL A 1 85 ? 14.943 -0.621 -18.099 1.00 76.31 85 VAL A CA 1
ATOM 658 C C . VAL A 1 85 ? 14.728 0.809 -17.576 1.00 76.31 85 VAL A C 1
ATOM 660 O O . VAL A 1 85 ? 14.311 1.684 -18.327 1.00 76.31 85 VAL A O 1
ATOM 663 N N . GLY A 1 86 ? 14.990 1.069 -16.291 1.00 65.94 86 GLY A N 1
ATOM 664 C CA . GLY A 1 86 ? 14.742 2.370 -15.652 1.00 65.94 86 GLY A CA 1
ATOM 665 C C . GLY A 1 86 ? 15.292 3.606 -16.403 1.00 65.94 86 GLY A C 1
ATOM 666 O O . GLY A 1 86 ? 16.182 3.486 -17.252 1.00 65.94 86 GLY A O 1
ATOM 667 N N . PRO A 1 87 ? 14.783 4.817 -16.085 1.00 59.22 87 PRO A N 1
ATOM 668 C CA . PRO A 1 87 ? 15.102 6.056 -16.801 1.00 59.22 87 PRO A CA 1
ATOM 669 C C . PRO A 1 87 ? 16.611 6.329 -16.741 1.00 59.22 87 PRO A C 1
ATOM 671 O O . PRO A 1 87 ? 17.142 6.693 -15.696 1.00 59.22 87 PRO A O 1
ATOM 674 N N . GLY A 1 88 ? 17.311 6.094 -17.851 1.00 56.88 88 GLY A N 1
ATOM 675 C CA . GLY A 1 88 ? 18.778 6.144 -17.919 1.00 56.88 88 GLY A CA 1
ATOM 676 C C . GLY A 1 88 ? 19.437 4.999 -18.694 1.00 56.88 88 GLY A C 1
ATOM 677 O O . GLY A 1 88 ? 20.661 4.926 -18.732 1.00 56.88 88 GLY A O 1
ATOM 678 N N . LYS A 1 89 ? 18.656 4.101 -19.304 1.00 51.91 89 LYS A N 1
ATOM 679 C CA . LYS A 1 89 ? 19.140 3.059 -20.222 1.00 51.91 89 LYS A CA 1
ATOM 680 C C . LYS A 1 89 ? 18.617 3.324 -21.647 1.00 51.91 89 LYS A C 1
ATOM 682 O O . LYS A 1 89 ? 17.725 2.618 -22.111 1.00 51.91 89 LYS A O 1
ATOM 687 N N . VAL A 1 90 ? 19.147 4.357 -22.311 1.00 49.41 90 VAL A N 1
ATOM 688 C CA . VAL A 1 90 ? 19.230 4.450 -23.785 1.00 49.41 90 VAL A CA 1
ATOM 689 C C . VAL A 1 90 ? 20.687 4.593 -24.184 1.00 49.41 90 VAL A C 1
ATOM 691 O O . VAL A 1 90 ? 21.417 5.275 -23.429 1.00 49.41 90 VAL A O 1
#

Foldseek 3Di:
DDPDDCVVFDWDADPNDIGGPVCQLVQAAAPQPRGGDDDDWDAPPVARGIHDQQRAAAPQPRHRCSPHDWDDDPPHIHHPVCVVCPDPND

Secondary structure (DSSP, 8-state):
------TTS-EEEETTEEEEGGGHHHHSBBTTT-SB--S-EEEETTTTEEEEGGG-BBTTT--B-TTS-EEEETTEEEEHHHHHT-TT--

pLDDT: mean 82.14, std 9.15, range [49.41, 92.31]

Sequence (90 aa):
KCHTPLQNTDYFVLADQIFCLSHRDEIMSCHTCGKHIDGEVLIALEAKRYFHTGCFGCSGCGRDLGKAVFYEKGDGGWCESCWVVGPGKV